Protein AF-A0A7S0LIV7-F1 (afdb_monomer_lite)

Organism: NCBI:txid221442

pLDDT: mean 84.38, std 10.35, range [52.88, 95.19]

Sequence (110 aa):
AEGAAGAHNAISAVLLQYSGFYLMPCLMPPLVNTAYFLSFGKYALEAMLLNEFGTVPYGTDWNLYNMQSIDPTFTRWTNLLVLLGYPLLFHLLALVSSFLQTRPASDWAR

Structure (mmCIF, N/CA/C/O backbone):
data_AF-A0A7S0LIV7-F1
#
_entry.id   AF-A0A7S0LIV7-F1
#
loop_
_atom_site.group_PDB
_atom_site.id
_atom_site.type_symbol
_atom_site.label_atom_id
_atom_site.label_alt_id
_atom_site.label_comp_id
_atom_site.label_asym_id
_atom_site.label_entity_id
_atom_site.label_seq_id
_atom_site.pdbx_PDB_ins_code
_atom_site.Cartn_x
_atom_site.Cartn_y
_atom_site.Cartn_z
_atom_site.occupancy
_atom_site.B_iso_or_equiv
_atom_site.auth_seq_id
_atom_site.auth_comp_id
_atom_site.auth_asym_id
_atom_site.auth_atom_id
_atom_site.pdbx_PDB_model_num
ATOM 1 N N . ALA A 1 1 ? 3.958 6.218 -25.365 1.00 52.88 1 ALA A N 1
ATOM 2 C CA . ALA A 1 1 ? 3.293 6.677 -24.125 1.00 52.88 1 ALA A CA 1
ATOM 3 C C . ALA A 1 1 ? 2.170 5.734 -23.672 1.00 52.88 1 ALA A C 1
ATOM 5 O O . ALA A 1 1 ? 2.012 5.554 -22.472 1.00 52.88 1 ALA A O 1
ATOM 6 N N . GLU A 1 2 ? 1.440 5.082 -24.588 1.00 58.75 2 GLU A N 1
ATOM 7 C CA . GLU A 1 2 ? 0.290 4.215 -24.253 1.00 58.75 2 GLU A CA 1
ATOM 8 C C . GLU A 1 2 ? 0.623 3.021 -23.335 1.00 58.75 2 GLU A C 1
ATOM 10 O O . GLU A 1 2 ? -0.157 2.704 -22.440 1.00 58.75 2 GLU A O 1
ATOM 15 N N . GLY A 1 3 ? 1.811 2.415 -23.462 1.00 74.50 3 GLY A N 1
ATOM 16 C CA . GLY A 1 3 ? 2.207 1.275 -22.620 1.00 74.50 3 GLY A CA 1
ATOM 17 C C . GLY A 1 3 ? 2.409 1.609 -21.134 1.00 74.50 3 GLY A C 1
ATOM 18 O O . GLY A 1 3 ? 2.049 0.811 -20.274 1.00 74.50 3 GLY A O 1
ATOM 19 N N . ALA A 1 4 ? 2.935 2.796 -20.811 1.00 75.31 4 ALA A N 1
ATOM 20 C CA . ALA A 1 4 ? 3.221 3.182 -19.425 1.00 75.31 4 ALA A CA 1
ATOM 21 C C . ALA A 1 4 ? 1.940 3.512 -18.645 1.00 75.31 4 ALA A C 1
ATOM 23 O O . ALA A 1 4 ? 1.775 3.070 -17.511 1.00 75.31 4 ALA A O 1
ATOM 24 N N . ALA A 1 5 ? 1.007 4.233 -19.275 1.00 81.19 5 ALA A N 1
ATOM 25 C CA . ALA A 1 5 ? -0.301 4.514 -18.689 1.00 81.19 5 ALA A CA 1
ATOM 26 C C . ALA A 1 5 ? -1.126 3.226 -18.510 1.00 81.19 5 ALA A C 1
ATOM 28 O O . ALA A 1 5 ? -1.736 3.025 -17.462 1.00 81.19 5 ALA A O 1
ATOM 29 N N . GLY A 1 6 ? -1.089 2.319 -19.494 1.00 88.56 6 GLY A N 1
ATOM 30 C CA . GLY A 1 6 ? -1.734 1.008 -19.394 1.00 88.56 6 GLY A CA 1
ATOM 31 C C . GLY A 1 6 ? -1.176 0.162 -18.246 1.00 88.56 6 GLY A C 1
ATOM 32 O O . GLY A 1 6 ? -1.943 -0.345 -17.428 1.00 88.56 6 GLY A O 1
ATOM 33 N N . ALA A 1 7 ? 0.153 0.070 -18.131 1.00 83.75 7 ALA A N 1
ATOM 34 C CA . ALA A 1 7 ? 0.810 -0.647 -17.039 1.00 83.75 7 ALA A CA 1
ATOM 35 C C . ALA A 1 7 ? 0.491 -0.030 -15.668 1.00 83.75 7 ALA A C 1
ATOM 37 O O . ALA A 1 7 ? 0.149 -0.755 -14.736 1.00 83.75 7 ALA A O 1
ATOM 38 N N . HIS A 1 8 ? 0.529 1.301 -15.554 1.00 86.25 8 HIS A N 1
ATOM 39 C CA . HIS A 1 8 ? 0.149 2.013 -14.334 1.00 86.25 8 HIS A CA 1
ATOM 40 C C . HIS A 1 8 ? -1.283 1.678 -13.901 1.00 86.25 8 HIS A C 1
ATOM 42 O O . HIS A 1 8 ? -1.519 1.351 -12.737 1.00 86.25 8 HIS A O 1
ATOM 48 N N . ASN A 1 9 ? -2.233 1.717 -14.837 1.00 89.56 9 ASN A N 1
ATOM 49 C CA . ASN A 1 9 ? -3.636 1.437 -14.547 1.00 89.56 9 ASN A CA 1
ATOM 50 C C . ASN A 1 9 ? -3.850 -0.024 -14.142 1.00 89.56 9 ASN A C 1
ATOM 52 O O . ASN A 1 9 ? -4.581 -0.282 -13.189 1.00 89.56 9 ASN A O 1
ATOM 56 N N . ALA A 1 10 ? -3.179 -0.971 -14.804 1.00 89.50 10 ALA A N 1
ATOM 57 C CA . ALA A 1 10 ? -3.245 -2.386 -14.445 1.00 89.50 10 ALA A CA 1
ATOM 58 C C . ALA A 1 10 ? -2.678 -2.648 -13.040 1.00 89.50 10 ALA A C 1
ATOM 60 O O . ALA A 1 10 ? -3.332 -3.294 -12.224 1.00 89.50 10 ALA A O 1
ATOM 61 N N . ILE A 1 11 ? -1.500 -2.094 -12.728 1.00 88.19 11 ILE A N 1
ATOM 62 C CA . ILE A 1 11 ? -0.878 -2.210 -11.400 1.00 88.19 11 ILE A CA 1
ATOM 63 C C . ILE A 1 11 ? -1.791 -1.595 -10.336 1.00 88.19 11 ILE A C 1
ATOM 65 O O . ILE A 1 11 ? -2.059 -2.223 -9.315 1.00 88.19 11 ILE A O 1
ATOM 69 N N . SER A 1 12 ? -2.318 -0.398 -10.595 1.00 89.25 12 SER A N 1
ATOM 70 C CA . SER A 1 12 ? -3.219 0.296 -9.673 1.00 89.25 12 SER A CA 1
ATOM 71 C C . SER A 1 12 ? -4.496 -0.500 -9.422 1.00 89.25 12 SER A C 1
ATOM 73 O O . SER A 1 12 ? -4.889 -0.665 -8.271 1.00 89.25 12 SER A O 1
ATOM 75 N N . ALA A 1 13 ? 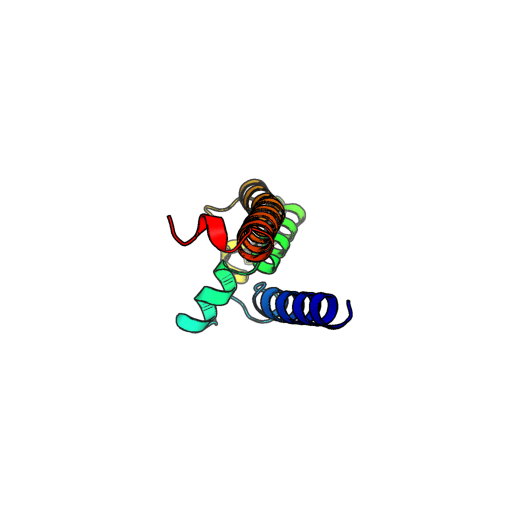-5.115 -1.044 -10.471 1.00 90.19 13 ALA A N 1
ATOM 76 C CA . ALA A 1 13 ? -6.322 -1.856 -10.355 1.00 90.19 13 ALA A CA 1
ATOM 77 C C . ALA A 1 13 ? -6.083 -3.117 -9.511 1.00 90.19 13 ALA A C 1
ATOM 79 O O . ALA A 1 13 ? -6.863 -3.408 -8.605 1.00 90.19 13 ALA A O 1
ATOM 80 N N . VAL A 1 14 ? -4.977 -3.829 -9.755 1.00 89.38 14 VAL A N 1
ATOM 81 C CA . VAL A 1 14 ? -4.618 -5.028 -8.983 1.00 89.38 14 VAL A CA 1
ATOM 82 C C . VAL A 1 14 ? -4.362 -4.677 -7.520 1.00 89.38 14 VAL A C 1
ATOM 84 O O . VAL A 1 14 ? -4.901 -5.334 -6.634 1.00 89.38 14 VAL A O 1
ATOM 87 N N . LEU A 1 15 ? -3.584 -3.629 -7.240 1.00 89.38 15 LEU A N 1
ATOM 88 C CA . LEU A 1 15 ? -3.296 -3.232 -5.861 1.00 89.38 15 LEU A CA 1
ATOM 89 C C . LEU A 1 15 ? -4.573 -2.780 -5.137 1.00 89.38 15 LEU A C 1
ATOM 91 O O . LEU A 1 15 ? -4.791 -3.180 -3.996 1.00 89.38 15 LEU A O 1
ATOM 95 N N . LEU A 1 16 ? -5.468 -2.040 -5.794 1.00 91.12 16 LEU A N 1
ATOM 96 C CA . LEU A 1 16 ? -6.760 -1.655 -5.215 1.00 91.12 16 LEU A CA 1
ATOM 97 C C . LEU A 1 16 ? -7.665 -2.857 -4.910 1.00 91.12 16 LEU A C 1
ATOM 99 O O . LEU A 1 16 ? -8.395 -2.821 -3.918 1.00 91.12 16 LEU A O 1
ATOM 103 N N . GLN A 1 17 ? -7.592 -3.936 -5.694 1.00 90.62 17 GLN A N 1
ATOM 104 C CA . GLN A 1 17 ? -8.326 -5.174 -5.409 1.00 90.62 17 GLN A CA 1
ATOM 105 C C . GLN A 1 17 ? -7.927 -5.770 -4.049 1.00 90.62 17 GLN A C 1
ATOM 107 O O . GLN A 1 17 ? -8.777 -6.273 -3.315 1.00 90.62 17 GLN A O 1
ATOM 112 N N . TYR A 1 18 ? -6.648 -5.644 -3.688 1.00 91.38 18 TYR A N 1
ATOM 113 C CA . TYR A 1 18 ? -6.085 -6.074 -2.407 1.00 91.38 18 TYR A CA 1
ATOM 114 C C . TYR A 1 18 ? -6.080 -4.963 -1.349 1.00 91.38 18 TYR A C 1
ATOM 116 O O . TYR A 1 18 ? -5.249 -4.974 -0.452 1.00 91.38 18 TYR A O 1
ATOM 124 N N . SER A 1 19 ? -6.989 -3.990 -1.429 1.00 91.94 19 SER A N 1
ATOM 125 C CA . SER A 1 19 ? -7.111 -2.930 -0.414 1.00 91.94 19 SER A CA 1
ATOM 126 C C . SER A 1 19 ? -7.758 -3.384 0.897 1.00 91.94 19 SER A C 1
ATOM 128 O O . SER A 1 19 ? -7.734 -2.642 1.870 1.00 91.94 19 SER A O 1
ATOM 130 N N . GLY A 1 20 ? -8.364 -4.573 0.930 1.00 89.62 20 GLY A N 1
ATOM 131 C CA . GLY A 1 20 ? -9.206 -5.023 2.044 1.00 89.62 20 GLY A CA 1
ATOM 132 C C . GLY A 1 20 ? -10.691 -4.676 1.875 1.00 89.62 20 GLY A C 1
ATOM 133 O O . GLY A 1 20 ? -11.514 -5.212 2.607 1.00 89.62 20 GLY A O 1
ATOM 134 N N . PHE A 1 21 ? -11.052 -3.850 0.879 1.00 89.50 21 PHE A N 1
ATOM 135 C CA . PHE A 1 21 ? -12.442 -3.440 0.635 1.00 89.50 21 PHE A CA 1
ATOM 136 C C . PHE A 1 21 ? -13.327 -4.583 0.115 1.00 89.50 21 PHE A C 1
ATOM 138 O O . PHE A 1 21 ? -14.426 -4.798 0.614 1.00 89.50 21 PHE A O 1
ATOM 145 N N . TYR A 1 22 ? -12.858 -5.318 -0.900 1.00 87.62 22 TYR A N 1
ATOM 146 C CA . TYR A 1 22 ? -13.638 -6.395 -1.530 1.00 87.62 22 TYR A CA 1
ATOM 147 C C . TYR A 1 22 ? -13.522 -7.735 -0.804 1.00 87.62 22 TYR A C 1
ATOM 149 O O . TYR A 1 22 ? -14.447 -8.542 -0.831 1.00 87.62 22 TYR A O 1
ATOM 157 N N . LEU A 1 23 ? -12.367 -7.988 -0.194 1.00 87.19 23 LEU A N 1
ATOM 158 C CA . LEU A 1 23 ? -12.080 -9.201 0.553 1.00 87.19 23 LEU A CA 1
ATOM 159 C C . LEU A 1 23 ? -11.271 -8.805 1.779 1.00 87.19 23 LEU A C 1
ATOM 161 O O . LEU A 1 23 ? -10.211 -8.199 1.644 1.00 87.19 23 LEU A O 1
ATOM 165 N N . MET A 1 24 ? -11.774 -9.146 2.960 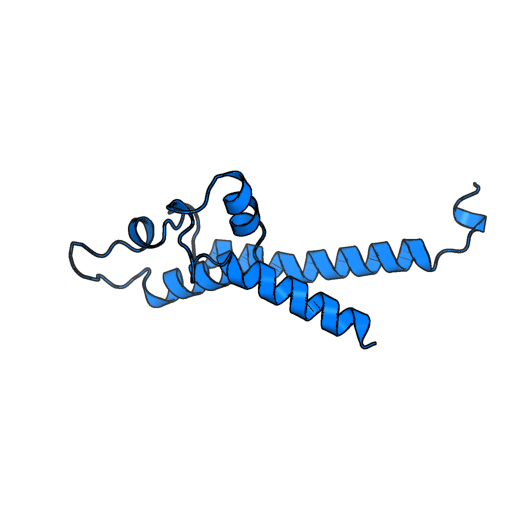1.00 87.06 24 MET A N 1
ATOM 166 C CA . MET A 1 24 ? -11.097 -8.827 4.211 1.00 87.06 24 MET A CA 1
ATOM 167 C C . MET A 1 24 ? -9.782 -9.613 4.343 1.00 87.06 24 MET A C 1
ATOM 169 O O . MET A 1 24 ? -9.739 -10.786 3.957 1.00 87.06 24 MET A O 1
ATOM 173 N N . PRO A 1 25 ? -8.732 -9.031 4.949 1.00 85.25 25 PRO A N 1
ATOM 174 C CA . PRO A 1 25 ? -7.416 -9.668 5.076 1.00 85.25 25 PRO A CA 1
ATOM 175 C C . PRO A 1 25 ? -7.449 -11.026 5.779 1.00 85.25 25 PRO A C 1
ATOM 177 O O . PRO A 1 25 ? -6.744 -11.947 5.378 1.00 85.25 25 PRO A O 1
ATOM 180 N N . CYS A 1 26 ? -8.300 -11.183 6.798 1.00 84.75 26 CYS A N 1
ATOM 181 C CA . CYS A 1 26 ? -8.437 -12.439 7.542 1.00 84.75 26 CYS A CA 1
ATOM 182 C C . CYS A 1 26 ? -9.047 -13.586 6.723 1.00 84.75 26 CYS A C 1
ATOM 184 O O . CYS A 1 26 ? -8.901 -14.746 7.099 1.00 84.75 26 CYS A O 1
ATOM 186 N N . LEU A 1 27 ? -9.714 -13.273 5.609 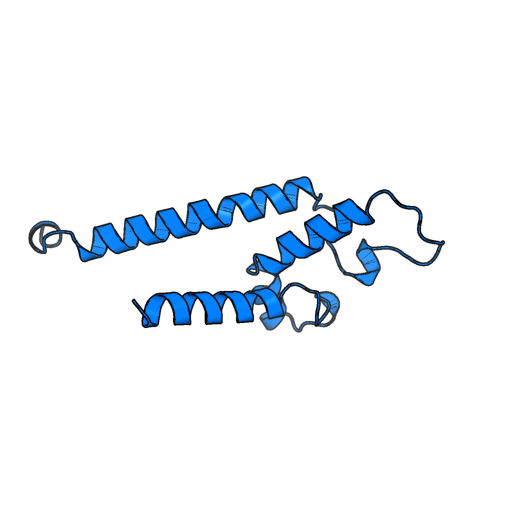1.00 88.38 27 LEU A N 1
ATOM 187 C CA . LEU A 1 27 ? -10.284 -14.252 4.685 1.00 88.38 27 LEU A CA 1
ATOM 188 C C . LEU A 1 27 ? -9.321 -14.584 3.536 1.00 88.38 27 LEU A C 1
ATOM 190 O O . LEU A 1 27 ? -9.593 -15.494 2.751 1.00 88.38 27 LEU A O 1
ATOM 194 N N . MET A 1 28 ? -8.203 -13.861 3.412 1.00 88.69 28 MET A N 1
ATOM 195 C CA . MET A 1 28 ? -7.209 -14.117 2.377 1.00 88.69 28 MET A CA 1
ATOM 196 C C . MET A 1 28 ? -6.288 -15.274 2.784 1.00 88.69 28 MET A C 1
ATOM 198 O O . MET A 1 28 ? -5.763 -15.284 3.901 1.00 88.69 28 MET A O 1
ATOM 202 N N . PRO A 1 29 ? -5.998 -16.229 1.883 1.00 89.19 29 PRO A N 1
ATOM 203 C CA . PRO A 1 29 ? -4.960 -17.217 2.144 1.00 89.19 29 PRO A CA 1
ATOM 204 C C . PRO A 1 29 ? -3.585 -16.526 2.275 1.00 89.19 29 PRO A C 1
ATOM 206 O O . PRO A 1 29 ? -3.360 -15.497 1.630 1.00 89.19 29 PRO A O 1
ATOM 209 N N . PRO A 1 30 ? -2.629 -17.081 3.048 1.00 85.88 30 PRO A N 1
ATOM 210 C CA . PRO A 1 30 ? -1.390 -16.384 3.423 1.00 85.88 30 PRO A CA 1
ATOM 211 C C . PRO A 1 30 ? -0.585 -15.799 2.255 1.00 85.88 30 PRO A C 1
ATOM 213 O O . PRO A 1 30 ? -0.092 -14.678 2.350 1.00 85.88 30 PRO A O 1
ATOM 216 N N . LEU A 1 31 ? -0.498 -16.524 1.133 1.00 86.38 31 LEU A N 1
ATOM 217 C CA . LEU A 1 31 ? 0.214 -16.068 -0.066 1.00 86.38 31 LEU A CA 1
ATOM 218 C C . LEU A 1 31 ? -0.443 -14.832 -0.701 1.00 86.38 31 LEU A C 1
ATOM 220 O O . LEU A 1 31 ? 0.238 -13.926 -1.171 1.00 86.38 31 LEU A O 1
ATOM 224 N N . VAL A 1 32 ? -1.775 -14.787 -0.702 1.00 85.12 32 VAL A N 1
ATOM 225 C CA . VAL A 1 32 ? -2.549 -13.667 -1.253 1.00 85.12 32 VAL A CA 1
ATOM 226 C C . VAL A 1 32 ? -2.521 -12.477 -0.296 1.00 85.12 32 VAL A C 1
ATOM 228 O O . VAL A 1 32 ? -2.459 -11.331 -0.734 1.00 85.12 32 VAL A O 1
ATOM 231 N N . ASN A 1 33 ? -2.455 -12.740 1.011 1.00 85.62 33 ASN A N 1
ATOM 232 C CA . ASN A 1 33 ? -2.321 -11.705 2.031 1.00 85.62 33 ASN A CA 1
ATOM 233 C C . ASN A 1 33 ? -1.007 -10.909 1.884 1.00 85.62 33 ASN A C 1
ATOM 235 O O . ASN A 1 33 ? -0.932 -9.746 2.260 1.00 85.62 33 ASN A O 1
ATOM 239 N N . THR A 1 34 ? 0.034 -11.458 1.250 1.00 86.69 34 THR A N 1
ATOM 240 C CA . THR A 1 34 ? 1.229 -10.663 0.916 1.00 86.69 34 THR A CA 1
ATOM 241 C C . THR A 1 34 ? 0.896 -9.476 0.001 1.00 86.69 34 THR A C 1
ATOM 243 O O . THR A 1 34 ? 1.411 -8.378 0.210 1.00 86.69 34 THR A O 1
ATOM 246 N N . ALA A 1 35 ? -0.007 -9.656 -0.970 1.00 89.00 35 ALA A N 1
ATOM 247 C CA . ALA A 1 35 ? -0.432 -8.578 -1.864 1.00 89.00 35 ALA A CA 1
ATOM 248 C C . ALA A 1 35 ? -1.217 -7.479 -1.127 1.00 89.00 35 ALA A C 1
ATOM 250 O O . ALA A 1 35 ? -1.130 -6.312 -1.508 1.00 89.00 35 ALA A O 1
ATOM 251 N N . TYR A 1 36 ? -1.910 -7.829 -0.038 1.00 90.38 36 TYR A N 1
ATOM 252 C CA . TYR A 1 36 ? -2.555 -6.864 0.854 1.00 90.38 36 TYR A CA 1
ATOM 253 C C . TYR A 1 36 ? -1.534 -5.914 1.495 1.00 90.38 36 TYR A C 1
ATOM 255 O O . TYR A 1 36 ? -1.700 -4.699 1.434 1.00 90.38 36 TYR A O 1
ATOM 263 N N . PHE A 1 37 ? -0.426 -6.435 2.036 1.00 89.62 37 PHE A N 1
ATOM 264 C CA . PHE A 1 37 ? 0.624 -5.600 2.640 1.00 89.62 37 PHE A CA 1
ATOM 265 C C . PHE A 1 37 ? 1.396 -4.739 1.630 1.00 89.62 37 PHE A C 1
ATOM 267 O O . PHE A 1 37 ? 1.939 -3.707 2.007 1.00 89.62 37 PHE A O 1
ATOM 274 N N . LEU A 1 38 ? 1.442 -5.137 0.358 1.00 90.69 38 LEU A N 1
ATOM 275 C CA . LEU A 1 38 ? 2.088 -4.364 -0.710 1.00 90.69 38 LEU A CA 1
ATOM 276 C C . LEU A 1 38 ? 1.159 -3.330 -1.358 1.00 90.69 38 LEU A C 1
ATOM 278 O O . LEU A 1 38 ? 1.621 -2.475 -2.121 1.00 90.69 38 LEU A O 1
ATOM 282 N N . SER A 1 39 ? -0.141 -3.399 -1.086 1.00 92.94 39 SER A N 1
ATOM 283 C CA . SER A 1 39 ? -1.127 -2.503 -1.672 1.00 92.94 39 SER A CA 1
ATOM 284 C C . SER A 1 39 ? -1.083 -1.119 -1.032 1.00 92.94 39 SER A C 1
ATOM 286 O O . SER A 1 39 ? -1.361 -0.964 0.153 1.00 92.94 39 SER A O 1
ATOM 288 N N . PHE A 1 40 ? -0.867 -0.073 -1.835 1.00 93.44 40 PHE A N 1
ATOM 289 C CA . PHE A 1 40 ? -1.129 1.298 -1.376 1.00 93.44 40 PHE A CA 1
ATOM 290 C C . PHE A 1 40 ? -2.616 1.494 -1.023 1.00 93.44 40 PHE A C 1
ATOM 292 O O . PHE A 1 40 ? -2.955 2.298 -0.158 1.00 93.44 40 PHE A O 1
ATOM 299 N N . GLY A 1 41 ? -3.509 0.732 -1.667 1.00 93.31 41 GLY A N 1
ATOM 300 C CA . GLY A 1 41 ? -4.947 0.762 -1.426 1.00 93.31 41 GLY A CA 1
ATOM 301 C C . GLY A 1 41 ? -5.312 0.346 -0.004 1.00 93.31 41 GLY A C 1
ATOM 302 O O . GLY A 1 41 ? -6.213 0.951 0.569 1.00 93.31 41 GLY A O 1
ATOM 303 N N . LYS A 1 42 ? -4.578 -0.609 0.587 1.00 92.94 42 LYS A N 1
ATOM 304 C CA . LYS A 1 42 ? -4.716 -0.978 2.004 1.00 92.94 42 LYS A CA 1
ATOM 305 C C . LYS A 1 42 ? -4.545 0.250 2.888 1.00 92.94 42 LYS A C 1
ATOM 307 O O . LYS A 1 42 ? -5.436 0.605 3.651 1.00 92.94 42 LYS A O 1
ATOM 312 N N . TYR A 1 43 ? -3.391 0.903 2.773 1.00 94.38 43 TYR A N 1
ATOM 313 C CA . TYR A 1 43 ? -3.034 2.012 3.651 1.00 94.38 43 TYR A CA 1
ATOM 314 C C . TYR A 1 43 ? -3.984 3.202 3.470 1.00 94.38 43 TYR A C 1
ATOM 316 O O . TYR A 1 43 ? -4.347 3.850 4.449 1.00 94.38 43 TYR A O 1
ATOM 324 N N . ALA A 1 44 ? -4.448 3.453 2.241 1.00 94.06 44 ALA A N 1
ATOM 325 C CA . ALA A 1 44 ? -5.462 4.468 1.966 1.00 94.06 44 ALA A CA 1
ATOM 326 C C . ALA A 1 44 ? -6.801 4.145 2.631 1.00 94.06 44 ALA A C 1
ATOM 328 O O . ALA A 1 44 ? -7.347 4.987 3.344 1.00 94.06 44 ALA A O 1
ATOM 329 N N . LEU A 1 45 ? -7.304 2.925 2.440 1.00 93.00 45 LEU A N 1
ATOM 330 C CA . LEU A 1 45 ? -8.580 2.503 2.999 1.00 93.00 45 LEU A CA 1
ATOM 331 C C . LEU A 1 45 ? -8.546 2.500 4.528 1.00 93.00 45 LEU A C 1
ATOM 333 O O . LEU A 1 45 ? -9.407 3.108 5.155 1.00 93.00 45 LEU A O 1
ATOM 337 N N . GLU A 1 46 ? -7.537 1.875 5.136 1.00 92.75 46 GLU A N 1
ATOM 338 C CA . GLU A 1 46 ? -7.400 1.839 6.591 1.00 92.75 46 GLU A CA 1
ATOM 339 C C . GLU A 1 46 ? -7.273 3.254 7.179 1.00 92.75 46 GLU A C 1
ATOM 341 O O . GLU A 1 46 ? -7.897 3.548 8.194 1.00 92.75 46 GLU A O 1
ATOM 346 N N . ALA A 1 47 ? -6.515 4.161 6.546 1.00 93.62 47 ALA A N 1
ATOM 347 C CA . ALA A 1 47 ? -6.424 5.551 6.998 1.00 93.62 47 ALA A CA 1
ATOM 348 C C . ALA A 1 47 ? -7.779 6.271 6.935 1.00 93.62 47 ALA A C 1
ATOM 350 O O . ALA A 1 47 ? -8.122 6.987 7.876 1.00 93.62 47 ALA A O 1
ATOM 351 N N . MET A 1 48 ? -8.554 6.068 5.863 1.00 92.31 48 MET A N 1
ATOM 352 C CA . MET A 1 48 ? -9.903 6.625 5.731 1.00 92.31 48 MET A CA 1
ATOM 353 C C . MET A 1 48 ? -10.849 6.065 6.794 1.00 92.31 48 MET A C 1
ATOM 355 O O . MET A 1 48 ? -11.531 6.837 7.462 1.00 92.31 48 MET A O 1
ATOM 359 N N . LEU A 1 49 ? -10.848 4.745 6.998 1.00 90.38 49 LEU A N 1
ATOM 360 C CA . LEU A 1 49 ? -11.681 4.081 7.999 1.00 90.38 49 LEU A CA 1
ATOM 361 C C . LEU A 1 49 ? -11.333 4.541 9.417 1.00 90.38 49 LEU A C 1
ATOM 363 O O . LEU A 1 49 ? -12.221 4.884 10.188 1.00 90.38 49 LEU A O 1
ATOM 367 N N . LEU A 1 50 ? -10.046 4.608 9.759 1.00 89.94 50 LEU A N 1
ATOM 368 C CA . LEU A 1 50 ? -9.591 5.108 11.059 1.00 89.94 50 LEU A CA 1
ATOM 369 C C . LEU A 1 50 ? -9.894 6.600 11.244 1.00 89.94 50 LEU A C 1
ATOM 371 O O . LEU A 1 50 ? -10.104 7.041 12.371 1.00 89.94 50 LEU A O 1
ATOM 375 N N . ASN A 1 51 ? -9.912 7.386 10.167 1.00 91.38 51 ASN A N 1
ATOM 376 C CA . ASN A 1 51 ? -10.264 8.799 10.238 1.00 91.38 51 ASN A CA 1
ATOM 377 C C . ASN A 1 51 ? -11.763 9.025 10.453 1.00 91.38 51 ASN A C 1
ATOM 379 O O . ASN A 1 51 ? -12.126 9.872 11.262 1.00 91.38 51 ASN A O 1
ATOM 383 N N . GLU A 1 52 ? -12.602 8.286 9.732 1.00 88.44 52 GLU A N 1
ATOM 384 C CA . GLU A 1 52 ? -14.060 8.409 9.810 1.00 88.44 52 GLU A CA 1
ATOM 385 C C . GLU A 1 52 ? -14.606 7.770 11.090 1.00 88.44 52 GLU A C 1
ATOM 387 O O . GLU A 1 52 ? -15.454 8.328 11.780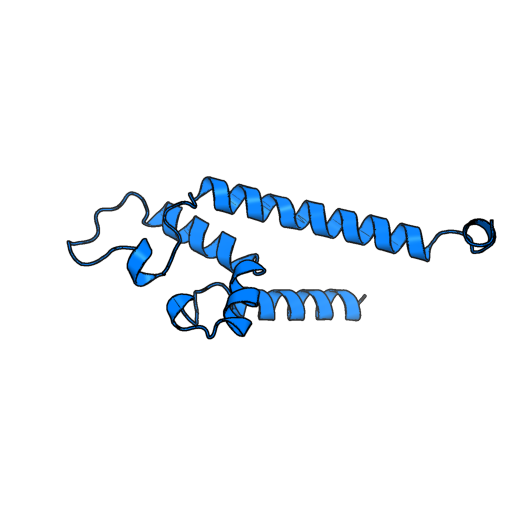 1.00 88.44 52 GLU A O 1
ATOM 392 N N . PHE A 1 53 ? -14.083 6.594 11.432 1.00 85.56 53 PHE A N 1
ATOM 393 C CA . PHE A 1 53 ? -14.704 5.716 12.410 1.00 85.56 53 PHE A CA 1
ATOM 394 C C . PHE A 1 53 ? -13.868 5.458 13.660 1.00 85.56 53 PHE A C 1
ATOM 396 O O . PHE A 1 53 ? -14.382 4.915 14.635 1.00 85.56 53 PHE A O 1
ATOM 403 N N . GLY A 1 54 ? -12.592 5.853 13.674 1.00 77.69 54 GLY A N 1
ATOM 404 C CA . GLY A 1 54 ? -11.686 5.560 14.789 1.00 77.69 54 GLY A CA 1
ATOM 405 C C . GLY A 1 54 ? -12.046 6.258 16.104 1.00 77.69 54 GLY A C 1
ATOM 406 O O . GLY A 1 54 ? -11.587 5.830 17.15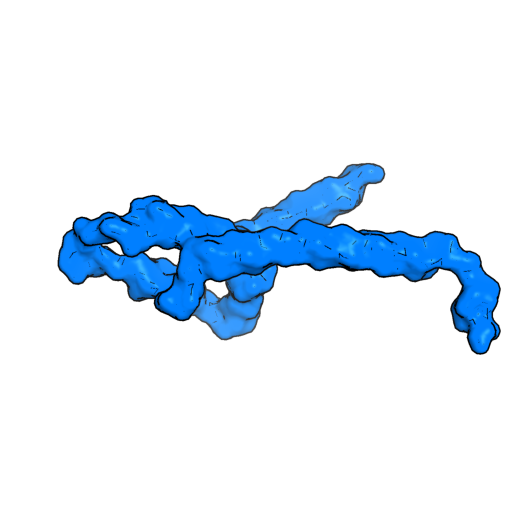9 1.00 77.69 54 GLY A O 1
ATOM 407 N N . THR A 1 55 ? -12.863 7.314 16.065 1.00 75.62 55 THR A N 1
ATOM 408 C CA . THR A 1 55 ? -13.293 8.073 17.255 1.00 75.62 55 THR A CA 1
ATOM 409 C C . THR A 1 55 ? -14.781 7.945 17.564 1.00 75.62 55 THR A C 1
ATOM 411 O O . THR A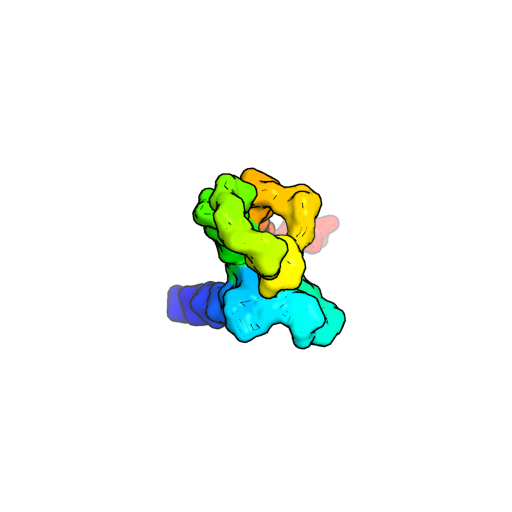 1 55 ? -15.250 8.548 18.528 1.00 75.62 55 THR A O 1
ATOM 414 N N . VAL A 1 56 ? -15.542 7.214 16.748 1.00 69.62 56 VAL A N 1
ATOM 415 C CA . VAL A 1 56 ? -16.998 7.143 16.883 1.00 69.62 56 VAL A CA 1
ATOM 416 C C . VAL A 1 56 ? -17.369 5.870 17.648 1.00 69.62 56 VAL A C 1
ATOM 418 O O . VAL A 1 56 ? -16.985 4.776 17.232 1.00 69.62 56 VAL A O 1
ATOM 421 N N . PRO A 1 57 ? -18.122 5.974 18.757 1.00 62.34 57 PRO A N 1
ATOM 422 C CA . PRO A 1 57 ? -18.646 4.811 19.453 1.00 62.34 57 PRO A CA 1
ATOM 423 C C . PRO A 1 57 ? -19.825 4.260 18.649 1.00 62.34 57 PRO A C 1
ATOM 425 O O . PRO A 1 57 ? -20.984 4.591 18.892 1.00 62.34 57 PRO A O 1
ATOM 428 N N . TYR A 1 58 ? -19.538 3.437 17.648 1.00 62.50 58 TYR A N 1
ATOM 429 C CA . TYR A 1 58 ? -20.561 2.552 17.106 1.00 62.50 58 TYR A CA 1
ATOM 430 C C . TYR A 1 58 ? -20.901 1.512 18.177 1.00 62.50 58 TYR A C 1
ATOM 432 O O . TYR A 1 58 ? -20.077 1.239 19.049 1.00 62.50 58 TYR A O 1
ATOM 440 N N . GLY A 1 59 ? -22.143 1.017 18.172 1.00 62.38 59 GLY A N 1
ATOM 441 C CA . GLY A 1 59 ? -22.697 0.176 19.240 1.00 62.38 59 GLY A CA 1
ATOM 442 C C . GLY A 1 59 ? -21.797 -0.995 19.658 1.00 62.38 59 GLY A C 1
ATOM 443 O O . GLY A 1 59 ? -20.836 -1.331 18.977 1.00 62.38 59 GLY A O 1
ATOM 444 N N . THR A 1 60 ? -22.135 -1.644 20.771 1.00 60.03 60 THR A N 1
ATOM 445 C CA . THR A 1 60 ? -21.296 -2.631 21.486 1.00 60.03 60 THR A CA 1
ATOM 446 C C . THR A 1 60 ? -20.664 -3.741 20.635 1.00 60.03 60 THR A C 1
ATOM 448 O O . THR A 1 60 ? -19.658 -4.306 21.057 1.00 60.03 60 THR A O 1
ATOM 451 N N . ASP A 1 61 ? -21.201 -4.020 19.446 1.00 61.47 61 ASP A N 1
ATOM 452 C CA . ASP A 1 61 ? -20.748 -5.089 18.551 1.00 61.47 61 ASP A CA 1
ATOM 453 C C . ASP A 1 61 ? -19.878 -4.609 17.373 1.00 61.47 61 ASP A C 1
ATOM 455 O O . ASP A 1 61 ? -19.298 -5.431 16.661 1.00 61.47 61 ASP A O 1
ATOM 459 N N . TRP A 1 62 ? -19.762 -3.297 17.135 1.00 65.06 62 TRP A N 1
ATOM 460 C CA . TRP A 1 62 ? -18.996 -2.765 16.007 1.00 65.06 62 TRP A CA 1
ATOM 461 C C . TRP A 1 62 ? -17.585 -2.370 16.436 1.00 65.06 62 TRP A C 1
ATOM 463 O O . TRP A 1 62 ? -17.339 -1.281 16.950 1.00 65.06 62 TRP A O 1
ATOM 473 N N . ASN A 1 63 ? -16.635 -3.272 16.198 1.00 72.31 63 ASN A N 1
ATOM 474 C CA . ASN A 1 63 ? -15.213 -3.001 16.370 1.00 72.31 63 ASN A CA 1
ATOM 475 C C . ASN A 1 63 ? -14.522 -3.023 15.004 1.00 72.31 63 ASN A C 1
ATOM 477 O O . ASN A 1 63 ? -14.346 -4.090 14.413 1.00 72.31 63 ASN A O 1
ATOM 481 N N . LEU A 1 64 ? -14.102 -1.843 14.537 1.00 75.94 64 LEU A N 1
ATOM 482 C CA . LEU A 1 64 ? -13.405 -1.649 13.267 1.00 75.94 64 LEU A CA 1
ATOM 483 C C . LEU A 1 64 ? -12.194 -2.586 13.113 1.00 75.94 64 LEU A C 1
ATOM 485 O O . LEU A 1 64 ? -12.013 -3.185 12.056 1.00 75.94 64 LEU A O 1
ATOM 489 N N . TYR A 1 65 ? -11.405 -2.769 14.173 1.00 77.56 65 TYR A N 1
ATOM 490 C CA . TYR A 1 65 ? -10.212 -3.616 14.140 1.00 77.56 65 TYR A CA 1
ATOM 491 C C . TYR A 1 65 ? -10.564 -5.087 13.903 1.00 77.56 65 TYR A C 1
ATOM 493 O O . TYR A 1 65 ? -9.938 -5.749 13.082 1.00 77.56 65 TYR A O 1
ATOM 501 N N . ASN A 1 66 ? -11.626 -5.587 14.541 1.00 75.50 66 ASN A N 1
ATOM 502 C CA . ASN A 1 66 ? -12.054 -6.979 14.387 1.00 75.50 66 ASN A CA 1
ATOM 503 C C . ASN A 1 66 ? -12.792 -7.210 13.062 1.00 75.50 66 ASN A C 1
ATOM 505 O O . ASN A 1 66 ? -12.545 -8.197 12.374 1.00 75.50 66 ASN A O 1
ATOM 509 N N . MET A 1 67 ? -13.685 -6.291 12.687 1.00 74.94 67 MET A N 1
ATOM 510 C CA . MET A 1 67 ? -14.529 -6.433 11.499 1.00 74.94 67 MET A CA 1
ATOM 511 C C . MET A 1 67 ? -13.805 -6.142 10.190 1.00 74.94 67 MET A C 1
ATOM 513 O O . MET A 1 67 ? -14.231 -6.647 9.166 1.00 74.94 67 MET A O 1
ATOM 517 N N . GLN A 1 68 ? -12.746 -5.334 10.190 1.00 78.88 68 GLN A N 1
ATOM 518 C CA . GLN A 1 68 ? -11.938 -5.068 8.992 1.00 78.88 68 GLN A CA 1
ATOM 519 C C . GLN A 1 68 ? -10.546 -5.706 9.078 1.00 78.88 68 GLN A C 1
ATOM 521 O O . GLN A 1 68 ? -9.764 -5.603 8.139 1.00 78.88 68 GLN A O 1
ATOM 526 N N . SER A 1 69 ? -10.246 -6.414 10.177 1.00 83.00 69 SER A N 1
ATOM 527 C CA . SER A 1 69 ? -8.928 -7.018 10.435 1.00 83.00 69 SER A CA 1
ATOM 528 C C . SER A 1 69 ? -7.781 -6.007 10.332 1.00 83.00 69 SER A C 1
ATOM 530 O O . SER A 1 69 ? -6.692 -6.338 9.863 1.00 83.00 69 SER A O 1
ATOM 532 N N . ILE A 1 70 ? -8.048 -4.768 10.756 1.00 86.12 70 ILE A N 1
ATOM 533 C CA . ILE A 1 70 ? -7.048 -3.702 10.815 1.00 86.12 70 ILE A CA 1
ATOM 534 C C . ILE A 1 70 ? -6.170 -3.964 12.032 1.00 86.12 70 ILE A C 1
ATOM 536 O O . ILE A 1 70 ? -6.673 -4.222 13.127 1.00 86.12 70 ILE A O 1
ATOM 540 N N . ASP A 1 71 ? -4.857 -3.882 11.846 1.00 84.50 71 ASP A N 1
ATOM 541 C CA . ASP A 1 71 ? -3.915 -4.013 12.951 1.00 84.50 71 ASP A CA 1
ATOM 542 C C . ASP A 1 71 ? -4.059 -2.800 13.892 1.00 84.50 71 ASP A C 1
ATOM 544 O O . ASP A 1 71 ? -3.887 -1.660 13.448 1.00 84.50 71 ASP A O 1
ATOM 548 N N . PRO A 1 72 ? -4.350 -3.011 15.188 1.00 82.75 72 PRO A N 1
ATOM 549 C CA . PRO A 1 72 ? -4.511 -1.926 16.154 1.00 82.75 72 PRO A CA 1
ATOM 550 C C . PRO A 1 72 ? -3.229 -1.116 16.393 1.00 82.75 72 PRO A C 1
ATOM 552 O O . PRO A 1 72 ? -3.286 -0.028 16.963 1.00 82.75 72 PRO A O 1
ATOM 555 N N . THR A 1 73 ? -2.072 -1.620 15.960 1.00 85.69 73 THR A N 1
ATOM 556 C CA . THR A 1 73 ? -0.786 -0.918 16.030 1.00 85.69 73 THR A CA 1
ATOM 557 C C . THR A 1 73 ? -0.705 0.225 15.015 1.00 85.69 73 THR A C 1
ATOM 559 O O . THR A 1 73 ? -0.005 1.216 15.246 1.00 85.69 73 THR A O 1
ATOM 562 N N . PHE A 1 74 ? -1.409 0.119 13.881 1.00 85.44 74 PHE A N 1
ATOM 563 C CA . PHE A 1 74 ? -1.408 1.164 12.862 1.00 85.44 74 PHE A CA 1
ATOM 564 C C . PHE A 1 74 ? -2.444 2.241 13.180 1.00 85.44 74 PHE A C 1
ATOM 566 O O . PHE A 1 74 ? -3.632 1.987 13.353 1.00 85.44 74 PHE A O 1
ATOM 573 N N . THR A 1 75 ? -1.981 3.490 13.210 1.00 89.56 75 THR A N 1
ATOM 574 C CA . THR A 1 75 ? -2.857 4.663 13.293 1.00 89.56 75 THR A CA 1
ATOM 575 C C . THR A 1 75 ? -3.101 5.233 11.899 1.00 89.56 75 THR A C 1
ATOM 577 O O . THR A 1 75 ? -2.322 4.984 10.972 1.00 89.56 75 THR A O 1
ATOM 580 N N . ARG A 1 76 ? -4.114 6.102 11.754 1.00 90.62 76 ARG A N 1
ATOM 581 C CA . ARG A 1 76 ? -4.325 6.861 10.505 1.00 90.62 76 ARG A CA 1
ATOM 582 C C . ARG A 1 76 ? -3.050 7.568 10.028 1.00 90.62 76 ARG A C 1
ATOM 584 O O . ARG A 1 76 ? -2.776 7.607 8.836 1.00 90.62 76 ARG A O 1
ATOM 591 N N . TRP A 1 77 ? -2.241 8.078 10.959 1.00 93.44 77 TRP A N 1
ATOM 592 C CA . TRP A 1 77 ? -1.002 8.790 10.651 1.00 93.44 77 TRP A CA 1
ATOM 593 C C . TRP A 1 77 ? 0.095 7.850 10.173 1.00 93.44 77 TRP A C 1
ATOM 595 O O . TRP A 1 77 ? 0.797 8.175 9.221 1.00 93.44 77 TRP A O 1
ATOM 605 N N . THR A 1 78 ? 0.208 6.669 10.782 1.00 94.00 78 THR A N 1
ATOM 606 C CA . THR A 1 78 ? 1.157 5.647 10.332 1.00 94.00 78 THR A CA 1
ATOM 607 C C . THR A 1 78 ? 0.845 5.222 8.899 1.00 94.00 78 THR A C 1
ATOM 609 O O . THR A 1 78 ? 1.742 5.184 8.061 1.00 94.00 78 THR A O 1
ATOM 612 N N . ASN A 1 79 ? -0.433 5.005 8.582 1.00 94.56 79 ASN A N 1
ATOM 613 C CA . ASN A 1 79 ? -0.862 4.643 7.232 1.00 94.56 79 ASN A CA 1
ATOM 614 C C . ASN A 1 79 ? -0.619 5.766 6.209 1.00 94.56 79 ASN A C 1
ATOM 616 O O . ASN A 1 79 ? -0.145 5.499 5.105 1.00 94.56 79 ASN A O 1
ATOM 620 N N . LEU A 1 80 ? -0.849 7.030 6.583 1.00 94.06 80 LEU A N 1
ATOM 621 C CA . LEU A 1 80 ? -0.513 8.180 5.736 1.00 94.06 80 LEU A CA 1
ATOM 622 C C . LEU A 1 80 ? 0.998 8.314 5.492 1.00 94.06 80 LEU A C 1
ATOM 624 O O . LEU A 1 80 ? 1.408 8.615 4.374 1.00 94.06 80 LEU A O 1
ATOM 628 N N . LEU A 1 81 ? 1.834 8.063 6.503 1.00 95.19 81 LEU A N 1
ATOM 629 C CA . LEU A 1 81 ? 3.292 8.074 6.342 1.00 95.19 81 LEU A CA 1
ATOM 630 C C . LEU A 1 81 ? 3.759 6.995 5.360 1.00 95.19 81 LEU A C 1
ATOM 632 O O . LEU A 1 81 ? 4.600 7.272 4.506 1.00 95.19 81 LEU A O 1
ATOM 636 N N . VAL A 1 82 ? 3.184 5.792 5.435 1.00 94.62 82 VAL A N 1
ATOM 637 C CA . VAL A 1 82 ? 3.480 4.722 4.473 1.00 94.62 82 VAL A CA 1
ATOM 638 C C . VAL A 1 82 ? 3.049 5.125 3.061 1.00 94.62 82 VAL A C 1
ATOM 640 O O . VAL A 1 82 ? 3.830 4.980 2.122 1.00 94.62 82 VAL A O 1
ATOM 643 N N . LEU A 1 83 ? 1.855 5.706 2.904 1.00 93.38 83 LEU A N 1
ATOM 644 C CA . LEU A 1 83 ? 1.374 6.216 1.616 1.00 93.38 83 LEU A CA 1
ATOM 645 C C . LEU A 1 83 ? 2.302 7.268 1.003 1.00 93.38 83 LEU A C 1
ATOM 647 O O . LEU A 1 83 ? 2.578 7.207 -0.194 1.00 93.38 83 LEU A O 1
ATOM 651 N N . LEU A 1 84 ? 2.818 8.201 1.807 1.00 94.56 84 LEU A N 1
ATOM 652 C CA . LEU A 1 84 ? 3.788 9.205 1.351 1.00 94.56 84 LEU A CA 1
ATOM 653 C C . LEU A 1 84 ? 5.107 8.577 0.872 1.00 94.56 84 LEU A C 1
ATOM 655 O O . LEU A 1 84 ? 5.791 9.153 0.024 1.00 94.56 84 LEU A O 1
ATOM 659 N N . GLY A 1 85 ? 5.447 7.384 1.362 1.00 94.25 85 GLY A N 1
ATOM 660 C CA . GLY A 1 85 ? 6.609 6.622 0.912 1.00 94.25 85 GLY A CA 1
ATOM 661 C C . GLY A 1 85 ? 6.498 6.111 -0.530 1.00 94.25 85 GLY A C 1
ATOM 662 O O . GLY A 1 85 ? 7.516 6.030 -1.215 1.00 94.25 85 GLY A O 1
ATOM 663 N N . TYR A 1 86 ? 5.291 5.817 -1.032 1.00 91.69 86 TYR A N 1
ATOM 664 C CA . TYR A 1 86 ? 5.106 5.247 -2.377 1.00 91.69 86 TYR A CA 1
ATOM 665 C C . TYR A 1 86 ? 5.566 6.183 -3.504 1.00 91.69 86 TYR A C 1
ATOM 667 O O . TYR A 1 86 ? 6.360 5.741 -4.338 1.00 91.69 86 TYR A O 1
ATOM 675 N N . PRO A 1 87 ? 5.148 7.467 -3.557 1.00 91.44 87 PRO A N 1
ATOM 676 C CA . PRO A 1 87 ? 5.661 8.398 -4.556 1.00 91.44 87 PRO A CA 1
ATOM 677 C C . PRO A 1 87 ? 7.185 8.495 -4.532 1.00 91.44 87 PRO A C 1
ATOM 679 O O . PRO A 1 87 ? 7.807 8.429 -5.590 1.00 91.44 87 PRO A O 1
ATOM 682 N N . LEU A 1 88 ? 7.793 8.598 -3.345 1.00 94.00 88 LEU A N 1
ATOM 683 C CA . LEU A 1 88 ? 9.248 8.679 -3.199 1.00 94.00 88 LEU A CA 1
ATOM 684 C C . LEU A 1 88 ? 9.937 7.423 -3.745 1.00 94.00 88 LEU A C 1
ATOM 686 O O . LEU A 1 88 ? 10.891 7.531 -4.515 1.00 94.00 88 LEU A O 1
ATOM 690 N N . LEU A 1 89 ? 9.417 6.241 -3.406 1.00 91.94 89 LEU A N 1
ATOM 691 C CA . LEU A 1 89 ? 9.929 4.964 -3.891 1.00 91.94 89 LEU A CA 1
ATOM 692 C C . LEU A 1 89 ? 9.837 4.861 -5.418 1.00 91.94 89 LEU A C 1
ATOM 694 O O . LEU A 1 89 ? 10.820 4.510 -6.067 1.00 91.94 89 LEU A O 1
ATOM 698 N N . PHE A 1 90 ? 8.691 5.196 -6.015 1.00 89.94 90 PHE A N 1
ATOM 699 C CA . PHE A 1 90 ? 8.525 5.117 -7.468 1.00 89.94 90 PHE A CA 1
ATOM 700 C C . PHE A 1 90 ? 9.393 6.127 -8.221 1.00 89.94 90 PHE A C 1
ATOM 702 O O . PHE A 1 90 ? 9.944 5.781 -9.265 1.00 89.94 90 PHE A O 1
ATOM 709 N N . HIS A 1 91 ? 9.582 7.339 -7.691 1.00 92.31 91 HIS A N 1
ATOM 710 C CA . HIS A 1 91 ? 10.507 8.308 -8.285 1.00 92.31 91 HIS A CA 1
ATOM 711 C C . HIS A 1 91 ? 11.958 7.838 -8.181 1.00 92.31 91 HIS A C 1
ATOM 713 O O . HIS A 1 91 ? 12.711 7.980 -9.143 1.00 92.31 91 HIS A O 1
ATOM 719 N N . LEU A 1 92 ? 12.347 7.231 -7.057 1.00 94.88 92 LEU A N 1
ATOM 720 C CA . LEU A 1 92 ? 13.674 6.641 -6.903 1.00 94.88 92 LEU A CA 1
ATOM 721 C C . LEU A 1 92 ? 13.895 5.500 -7.906 1.00 94.88 92 LEU A C 1
ATOM 723 O O . LEU A 1 92 ? 14.927 5.463 -8.570 1.00 94.88 92 LEU A O 1
ATOM 727 N N . LEU A 1 93 ? 12.917 4.605 -8.069 1.00 91.38 93 LEU A N 1
ATOM 728 C CA . LEU A 1 93 ? 12.977 3.526 -9.059 1.00 91.38 93 LEU A CA 1
ATOM 729 C C . LEU A 1 93 ? 13.056 4.068 -10.489 1.00 91.38 93 LEU A C 1
ATOM 731 O O . LEU A 1 93 ? 13.852 3.574 -11.284 1.00 91.38 93 LEU A O 1
ATOM 735 N N . ALA A 1 94 ? 12.279 5.104 -10.811 1.00 89.50 94 ALA A N 1
ATOM 736 C CA . ALA A 1 94 ? 12.336 5.762 -12.111 1.00 89.50 94 ALA A CA 1
ATOM 737 C C . ALA A 1 94 ? 13.704 6.415 -12.356 1.00 89.50 94 ALA A C 1
ATOM 739 O O . ALA A 1 94 ? 14.253 6.278 -13.449 1.00 89.50 94 ALA A O 1
ATOM 740 N N . LEU A 1 95 ? 14.282 7.070 -11.344 1.00 92.75 95 LEU A N 1
ATOM 741 C CA . LEU A 1 95 ? 15.615 7.666 -11.411 1.00 92.75 95 LEU A CA 1
ATOM 742 C C . LEU A 1 95 ? 16.686 6.599 -11.647 1.00 92.75 95 LEU A C 1
ATOM 744 O O . LEU A 1 95 ? 17.488 6.741 -12.567 1.00 92.75 95 LEU A O 1
ATOM 748 N N . VAL A 1 96 ? 16.675 5.518 -10.861 1.00 92.19 96 VAL A N 1
ATOM 749 C CA . VAL A 1 96 ? 17.615 4.398 -11.005 1.00 92.19 96 VAL A CA 1
ATOM 750 C C . VAL A 1 96 ? 17.458 3.746 -12.375 1.00 92.19 96 VAL A C 1
ATOM 752 O O . VAL A 1 96 ? 18.442 3.591 -13.087 1.00 92.19 96 VAL A O 1
ATOM 755 N N . SER A 1 97 ? 16.232 3.424 -12.793 1.00 88.88 97 SER A N 1
ATOM 756 C CA . SER A 1 97 ? 15.971 2.835 -14.110 1.00 88.88 97 SER A CA 1
ATOM 757 C C . SER A 1 97 ? 16.458 3.739 -15.239 1.00 88.88 97 SER A C 1
ATOM 759 O O . SER A 1 97 ? 17.099 3.262 -16.173 1.00 88.88 97 SER A O 1
ATOM 761 N N . SER A 1 98 ? 16.184 5.042 -15.148 1.00 87.69 98 SER A N 1
ATOM 762 C CA . SER A 1 98 ? 16.639 6.014 -16.144 1.00 87.69 98 SER A CA 1
ATOM 763 C C . SER A 1 98 ? 18.160 6.060 -16.185 1.00 87.69 98 SER A C 1
ATOM 765 O O . SER A 1 98 ? 18.738 5.938 -17.254 1.00 87.69 98 SER A O 1
ATOM 767 N N . PHE A 1 99 ? 18.813 6.156 -15.028 1.00 87.62 99 PHE A N 1
ATOM 768 C CA . PHE A 1 99 ? 20.268 6.177 -14.913 1.00 87.62 99 PHE A CA 1
ATOM 769 C C . PHE A 1 99 ? 20.935 4.919 -15.483 1.00 87.62 99 PHE A C 1
ATOM 771 O O . PHE A 1 99 ? 21.949 5.021 -16.170 1.00 87.62 99 PHE A O 1
ATOM 778 N N . LEU A 1 100 ? 20.363 3.739 -15.232 1.00 86.50 100 LEU A N 1
ATOM 779 C CA . LEU A 1 100 ? 20.872 2.474 -15.763 1.00 86.50 100 LEU A CA 1
ATOM 780 C C . LEU A 1 100 ? 20.743 2.389 -17.291 1.00 86.50 100 LEU A C 1
ATOM 782 O O . LEU A 1 100 ? 21.610 1.811 -17.940 1.00 86.50 100 LEU A O 1
ATOM 786 N N . GLN A 1 101 ? 19.682 2.965 -17.862 1.00 84.81 101 GLN A N 1
ATOM 787 C CA . GLN A 1 101 ? 19.390 2.891 -19.297 1.00 84.81 101 GLN A CA 1
ATOM 788 C C . GLN A 1 101 ? 20.042 4.005 -20.123 1.00 84.81 101 GLN A C 1
ATOM 790 O O . GLN A 1 101 ? 20.316 3.796 -21.302 1.00 84.81 101 GLN A O 1
ATOM 795 N N . THR A 1 102 ? 20.281 5.184 -19.544 1.00 83.19 102 THR A N 1
ATOM 796 C CA . THR A 1 102 ? 20.842 6.339 -20.269 1.00 83.19 102 THR A CA 1
ATOM 797 C C . THR A 1 102 ? 22.349 6.496 -20.104 1.00 83.19 102 THR A C 1
ATOM 799 O O . THR A 1 102 ? 22.949 7.334 -20.781 1.00 83.19 102 THR A O 1
ATOM 802 N N . ARG A 1 103 ? 22.993 5.698 -19.242 1.00 73.19 103 ARG A N 1
ATOM 803 C CA . ARG A 1 103 ? 24.451 5.723 -19.100 1.00 73.19 103 ARG A CA 1
ATOM 804 C C . ARG A 1 103 ? 25.162 5.173 -20.346 1.00 73.19 103 ARG A C 1
ATOM 806 O O . ARG A 1 103 ? 24.736 4.149 -20.882 1.00 73.19 103 ARG A O 1
ATOM 813 N N . PRO A 1 104 ? 26.281 5.784 -20.780 1.00 71.62 104 PRO A N 1
ATOM 814 C CA . PRO A 1 104 ? 27.100 5.245 -21.860 1.00 71.62 104 PRO A CA 1
ATOM 815 C C . PRO A 1 104 ? 27.645 3.854 -21.511 1.00 71.62 104 PRO A C 1
ATOM 817 O O . PRO A 1 104 ? 28.145 3.635 -20.409 1.00 71.62 104 PRO A O 1
ATOM 820 N N . ALA A 1 105 ? 27.624 2.925 -22.472 1.00 67.00 105 ALA A N 1
ATOM 821 C CA . ALA A 1 105 ? 28.135 1.560 -22.291 1.00 67.00 105 ALA A CA 1
ATOM 822 C C . ALA A 1 105 ? 29.607 1.502 -21.826 1.00 67.00 105 ALA A C 1
ATOM 824 O O . ALA A 1 105 ? 30.015 0.545 -21.171 1.00 67.00 105 ALA A O 1
ATOM 825 N N . SER A 1 106 ? 30.392 2.544 -22.120 1.00 67.12 106 SER A N 1
ATOM 826 C CA . SER A 1 106 ? 31.787 2.690 -21.692 1.00 67.12 106 SER A CA 1
ATOM 827 C C . SER A 1 106 ? 31.976 2.753 -20.175 1.00 67.12 106 SER A C 1
ATOM 829 O O . SER A 1 106 ? 33.055 2.412 -19.698 1.00 67.12 106 SER A O 1
ATOM 831 N N . ASP A 1 107 ? 30.953 3.165 -19.423 1.00 64.56 107 ASP A N 1
ATOM 832 C CA . ASP A 1 107 ? 31.016 3.268 -17.961 1.00 64.56 107 ASP A CA 1
ATOM 833 C C . ASP A 1 107 ? 30.742 1.928 -17.259 1.00 64.56 107 ASP A C 1
ATOM 835 O O . ASP A 1 107 ? 31.026 1.800 -16.072 1.00 64.56 107 ASP A O 1
ATOM 839 N N . TRP A 1 108 ? 30.210 0.928 -17.974 1.00 65.75 108 TRP A N 1
ATOM 840 C CA . TRP A 1 108 ? 29.969 -0.425 -17.449 1.00 65.75 108 TRP A CA 1
ATOM 841 C C . TRP A 1 108 ? 31.154 -1.376 -17.648 1.00 65.75 108 TRP A C 1
ATOM 843 O O . TRP A 1 108 ? 31.226 -2.410 -16.994 1.00 65.75 108 TRP A O 1
ATOM 853 N N . ALA A 1 109 ? 32.050 -1.052 -18.584 1.00 62.22 109 ALA A N 1
ATOM 854 C CA . ALA A 1 109 ? 33.173 -1.896 -18.992 1.00 62.22 109 ALA A CA 1
ATOM 855 C C . ALA A 1 109 ? 34.502 -1.557 -18.282 1.00 62.22 109 ALA A C 1
ATOM 857 O O . ALA A 1 109 ? 35.545 -2.089 -18.664 1.00 62.22 109 ALA A O 1
ATOM 858 N N . ARG A 1 110 ? 34.475 -0.660 -17.289 1.00 55.41 110 ARG A N 1
ATOM 859 C CA . ARG A 1 110 ? 35.592 -0.354 -16.383 1.00 55.41 110 ARG A CA 1
ATOM 860 C C . ARG A 1 110 ? 35.332 -0.966 -15.017 1.00 55.41 110 ARG A C 1
ATOM 862 O O . ARG A 1 110 ? 36.320 -1.437 -14.418 1.00 55.41 110 ARG A O 1
#

Foldseek 3Di:
DVVVVVVVVVVLVQLLVLLLPVPALVRDDPVSNVSNVVRLSVLVVVLVCCVVPVPDPDDPPDDCCVVRVPDPVDHSVNSVVVNVVVVVVVVVVVVVVCCVVPDDPVVVVD

Radius of gyration: 18.75 Å; chains: 1; bounding box: 58×26×46 Å

Secondary structure (DSSP, 8-state):
-HHHHHHHHHHHHHHHHTSSSSS-GGGS-HHHHHHHHH-HHHHHHHHHHHHHHTT----TT--HHHHHT--TT--HHHHHHHHHHHHHHHHHHHHHHHHHHHS-GGGT--